Protein AF-A0AAV6UNT2-F1 (afdb_monomer)

Mean predicted aligned error: 16.73 Å

Solvent-accessible surface area (backbone atoms only — not comparable to full-atom values): 6124 Å² total; per-residue (Å²): 135,87,83,89,74,76,89,73,76,80,61,87,79,70,54,92,66,65,55,53,57,52,49,51,48,52,52,47,54,49,52,62,67,69,53,67,82,78,69,78,84,81,84,88,85,85,90,84,76,69,89,88,76,43,69,68,54,51,52,44,26,69,68,69,74,47,77,70,81,92,70,84,72,85,78,74,92,74,86,86,85,87,74,89,125

Structure (mmCIF, N/CA/C/O backbone):
data_AF-A0AAV6UNT2-F1
#
_entry.id   AF-A0AAV6UNT2-F1
#
loop_
_atom_site.group_PDB
_atom_site.id
_atom_site.type_symbol
_atom_site.label_atom_id
_atom_site.label_alt_id
_atom_site.label_comp_id
_atom_site.label_asym_id
_atom_site.label_entity_id
_atom_site.label_seq_id
_atom_site.pdbx_PDB_ins_code
_atom_site.Cartn_x
_atom_site.Cartn_y
_atom_site.Cartn_z
_atom_site.occupancy
_atom_site.B_iso_or_equiv
_atom_site.auth_seq_id
_atom_site.auth_comp_id
_atom_site.auth_asym_id
_atom_site.auth_atom_id
_atom_site.pdbx_PDB_model_num
ATOM 1 N N . MET A 1 1 ? -52.262 -5.917 77.364 1.00 44.66 1 MET A N 1
ATOM 2 C CA . MET A 1 1 ? -52.924 -6.334 76.108 1.00 44.66 1 MET A CA 1
ATOM 3 C C . MET A 1 1 ? -52.366 -5.452 75.000 1.00 44.66 1 MET A C 1
ATOM 5 O O . MET A 1 1 ? -52.437 -4.240 75.144 1.00 44.66 1 MET A O 1
ATOM 9 N N . ALA A 1 2 ? -51.663 -6.029 74.020 1.00 41.56 2 ALA A N 1
ATOM 10 C CA . ALA A 1 2 ? -50.849 -5.285 73.054 1.00 41.56 2 ALA A CA 1
ATOM 11 C C . ALA A 1 2 ? -51.704 -4.647 71.946 1.00 41.56 2 ALA A C 1
ATOM 13 O O . ALA A 1 2 ? -52.602 -5.282 71.398 1.00 41.56 2 ALA A O 1
ATOM 14 N N . ASN A 1 3 ? -51.404 -3.382 71.658 1.00 45.50 3 ASN A N 1
ATOM 15 C CA . ASN A 1 3 ? -52.027 -2.541 70.646 1.00 45.50 3 ASN A CA 1
ATOM 16 C C . ASN A 1 3 ? -51.463 -2.912 69.261 1.00 45.50 3 ASN A C 1
ATOM 18 O O . ASN A 1 3 ? -50.285 -2.672 69.001 1.00 45.50 3 ASN A O 1
ATOM 22 N N . TYR A 1 4 ? -52.273 -3.529 68.396 1.00 50.31 4 TYR A N 1
ATOM 23 C CA . TYR A 1 4 ? -51.885 -3.848 67.019 1.00 50.31 4 TYR A CA 1
ATOM 24 C C . TYR A 1 4 ? -51.997 -2.588 66.157 1.00 50.31 4 TYR A C 1
ATOM 26 O O . TYR A 1 4 ? -53.076 -2.207 65.707 1.00 50.31 4 TYR A O 1
ATOM 34 N N . GLY A 1 5 ? -50.860 -1.913 65.997 1.00 44.72 5 GLY A N 1
ATOM 35 C CA . GLY A 1 5 ? -50.713 -0.726 65.169 1.00 44.72 5 GLY A CA 1
ATOM 36 C C . GLY A 1 5 ? -50.626 -1.021 63.671 1.00 44.72 5 GLY A C 1
ATOM 37 O O . GLY A 1 5 ? -50.223 -2.100 63.250 1.00 44.72 5 GLY A O 1
ATOM 38 N N . GLY A 1 6 ? -50.944 0.021 62.900 1.00 49.09 6 GLY A N 1
ATOM 39 C CA . GLY A 1 6 ? -50.315 0.320 61.617 1.00 49.09 6 GLY A CA 1
ATOM 40 C C . GLY A 1 6 ? -50.716 -0.574 60.455 1.00 49.09 6 GLY A C 1
ATOM 41 O O . GLY A 1 6 ? -49.985 -1.492 60.097 1.00 49.09 6 GLY A O 1
ATOM 42 N N . MET A 1 7 ? -51.809 -0.214 59.775 1.00 53.41 7 MET A N 1
ATOM 43 C CA . MET A 1 7 ? -51.943 -0.510 58.348 1.00 53.41 7 MET A CA 1
ATOM 44 C C . MET A 1 7 ? -50.745 0.118 57.626 1.00 53.41 7 MET A C 1
ATOM 46 O O . MET A 1 7 ? -50.729 1.316 57.346 1.00 53.41 7 MET A O 1
ATOM 50 N N . HIS A 1 8 ? -49.713 -0.689 57.380 1.00 53.09 8 HIS A N 1
ATOM 51 C CA . HIS A 1 8 ? -48.652 -0.361 56.447 1.00 53.09 8 HIS A CA 1
ATOM 52 C C . HIS A 1 8 ? -49.306 -0.195 55.077 1.00 53.09 8 HIS A C 1
ATOM 54 O O . HIS A 1 8 ? -49.711 -1.167 54.442 1.00 53.09 8 HIS A O 1
ATOM 60 N N . HIS A 1 9 ? -49.435 1.054 54.640 1.00 50.12 9 HIS A N 1
ATOM 61 C CA . HIS A 1 9 ? -49.601 1.357 53.232 1.00 50.12 9 HIS A CA 1
ATOM 62 C C . HIS A 1 9 ? -48.355 0.822 52.534 1.00 50.12 9 HIS A C 1
ATOM 64 O O . HIS A 1 9 ? -47.285 1.431 52.606 1.00 50.12 9 HIS A O 1
ATOM 70 N N . ASP A 1 10 ? -48.476 -0.356 51.927 1.00 47.94 10 ASP A N 1
ATOM 71 C CA . ASP A 1 10 ? -47.443 -0.884 51.056 1.00 47.94 10 ASP A CA 1
ATOM 72 C C . ASP A 1 10 ? -47.359 0.033 49.836 1.00 47.94 10 ASP A C 1
ATOM 74 O O . ASP A 1 10 ? -48.147 -0.008 48.893 1.00 47.94 10 ASP A O 1
ATOM 78 N N . THR A 1 11 ? -46.437 0.975 49.960 1.00 52.38 11 THR A N 1
ATOM 79 C CA . THR A 1 11 ? -46.205 2.079 49.038 1.00 52.38 11 THR A CA 1
ATOM 80 C C . THR A 1 11 ? -45.152 1.675 47.998 1.00 52.38 11 THR A C 1
ATOM 82 O O . THR A 1 11 ? -44.716 2.490 47.191 1.00 52.38 11 THR A O 1
ATOM 85 N N . THR A 1 12 ? -44.734 0.403 47.977 1.00 47.66 12 THR A N 1
ATOM 86 C CA . THR A 1 12 ? -43.690 -0.085 47.063 1.00 47.66 12 THR A CA 1
ATOM 87 C C . THR A 1 12 ? -44.167 -0.263 45.619 1.00 47.66 12 THR A C 1
ATOM 89 O O . THR A 1 12 ? -43.343 -0.423 44.723 1.00 47.66 12 THR A O 1
ATOM 92 N N . LEU A 1 13 ? -45.470 -0.106 45.356 1.00 52.72 13 LEU A N 1
ATOM 93 C CA . LEU A 1 13 ? -46.023 0.088 44.010 1.00 52.72 13 LEU A CA 1
ATOM 94 C C . LEU A 1 13 ? -46.388 1.556 43.736 1.00 52.72 13 LEU A C 1
ATOM 96 O O . LEU A 1 13 ? -47.361 1.845 43.038 1.00 52.72 13 LEU A O 1
ATOM 100 N N . GLN A 1 14 ? -45.623 2.512 44.270 1.00 49.53 14 GLN A N 1
ATOM 101 C CA . GLN A 1 14 ? -45.716 3.888 43.799 1.00 49.53 14 GLN A CA 1
ATOM 102 C C . GLN A 1 14 ? -44.989 4.072 42.462 1.00 49.53 14 GLN A C 1
ATOM 104 O O . GLN A 1 14 ? -43.774 4.218 42.374 1.00 49.53 14 GLN A O 1
ATOM 109 N N . THR A 1 15 ? -45.834 4.173 41.435 1.00 46.34 15 THR A N 1
ATOM 110 C CA . THR A 1 15 ? -45.675 5.062 40.279 1.00 46.34 15 THR A CA 1
ATOM 111 C C . THR A 1 15 ? -44.793 4.536 39.141 1.00 46.34 15 THR A C 1
ATOM 113 O O . THR A 1 15 ? -43.662 4.970 38.935 1.00 46.34 15 THR A O 1
ATOM 116 N N . LEU A 1 16 ? -45.409 3.703 38.290 1.00 51.44 16 LEU A N 1
ATOM 117 C CA . LEU A 1 16 ? -44.941 3.183 36.985 1.00 51.44 16 LEU A CA 1
ATOM 118 C C . LEU A 1 16 ? -44.489 4.245 35.947 1.00 51.44 16 LEU A C 1
ATOM 120 O O . LEU A 1 16 ? -44.146 3.900 34.815 1.00 51.44 16 LEU A O 1
ATOM 124 N N . THR A 1 17 ? -44.457 5.524 36.319 1.00 51.25 17 THR A N 1
ATOM 125 C CA . THR A 1 17 ? -44.045 6.646 35.465 1.00 51.25 17 THR A CA 1
ATOM 126 C C . THR A 1 17 ? -42.643 7.155 35.818 1.00 51.25 17 THR A C 1
ATOM 128 O O . THR A 1 17 ? -41.867 7.428 34.911 1.00 51.25 17 THR A O 1
ATOM 131 N N . GLY A 1 18 ? -42.261 7.201 37.103 1.00 57.12 18 GLY A N 1
ATOM 132 C CA . GLY A 1 18 ? -40.953 7.731 37.533 1.00 57.12 18 GLY A CA 1
ATOM 133 C C . GLY A 1 18 ? -39.779 6.773 37.296 1.00 57.12 18 GLY A C 1
ATOM 134 O O . GLY A 1 18 ? -38.653 7.199 37.054 1.00 57.12 18 GLY A O 1
ATOM 135 N N . THR A 1 19 ? -40.038 5.462 37.296 1.00 57.91 19 THR A N 1
ATOM 136 C CA . THR A 1 19 ? -39.007 4.441 37.054 1.00 57.91 19 THR A CA 1
ATOM 137 C C . THR A 1 19 ? -38.587 4.372 35.586 1.00 57.91 19 THR A C 1
ATOM 139 O O . THR A 1 19 ? -37.462 3.980 35.310 1.00 57.91 19 THR A O 1
ATOM 142 N N . ARG A 1 20 ? -39.453 4.748 34.630 1.00 64.94 20 ARG A N 1
ATOM 143 C CA . ARG A 1 20 ? -39.132 4.683 33.189 1.00 64.94 20 ARG A CA 1
ATOM 144 C C . ARG A 1 20 ? -38.050 5.678 32.797 1.00 64.94 20 ARG A C 1
ATOM 146 O O . ARG A 1 20 ? -37.166 5.307 32.034 1.00 64.94 20 ARG A O 1
ATOM 153 N N . ASP A 1 21 ? -38.106 6.895 33.328 1.00 72.38 21 ASP A N 1
ATOM 154 C CA . ASP A 1 21 ? -37.103 7.925 33.045 1.00 72.38 21 ASP A CA 1
ATOM 155 C C . ASP A 1 21 ? -35.774 7.600 33.727 1.00 72.38 21 ASP A C 1
ATOM 157 O O . ASP A 1 21 ? -34.726 7.714 33.099 1.00 72.38 21 ASP A O 1
ATOM 161 N N . ALA A 1 22 ? -35.822 7.089 34.963 1.00 73.19 22 ALA A N 1
ATOM 162 C CA . ALA A 1 22 ? -34.640 6.597 35.666 1.00 73.19 22 ALA A CA 1
ATOM 163 C C . ALA A 1 22 ? -34.006 5.392 34.950 1.00 73.19 22 ALA A C 1
ATOM 165 O O . ALA A 1 22 ? -32.805 5.394 34.706 1.00 73.19 22 ALA A O 1
ATOM 166 N N . LEU A 1 23 ? -34.807 4.404 34.530 1.0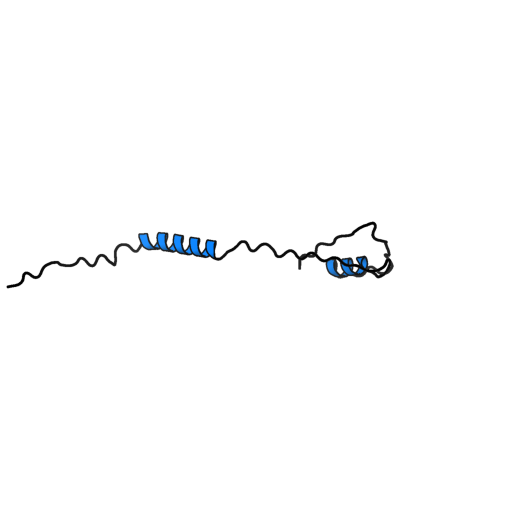0 76.31 23 LEU A N 1
ATOM 167 C CA . LEU A 1 23 ? -34.336 3.279 33.717 1.00 76.31 23 LEU A CA 1
ATOM 168 C C . LEU A 1 23 ? -33.745 3.777 32.401 1.00 76.31 23 LEU A C 1
ATOM 170 O O . LEU A 1 23 ? -32.656 3.358 32.038 1.00 76.31 23 LEU A O 1
ATOM 174 N N . ARG A 1 24 ? -34.420 4.688 31.693 1.00 77.06 24 ARG A N 1
ATOM 175 C CA . ARG A 1 24 ? -33.936 5.245 30.424 1.00 77.06 24 ARG A CA 1
ATOM 176 C C . ARG A 1 24 ? -32.611 5.988 30.594 1.00 77.06 24 ARG A C 1
ATOM 178 O O . ARG A 1 24 ? -31.745 5.827 29.741 1.00 77.06 24 ARG A O 1
ATOM 185 N N . ALA A 1 25 ? -32.460 6.774 31.658 1.00 77.38 25 ALA A N 1
ATOM 186 C CA . ALA A 1 25 ? -31.212 7.458 31.982 1.00 77.38 25 ALA A CA 1
ATOM 187 C C . ALA A 1 25 ? -30.104 6.443 32.289 1.00 77.38 25 ALA A C 1
ATOM 189 O O . ALA A 1 25 ? -29.079 6.464 31.624 1.00 77.38 25 ALA A O 1
ATOM 190 N N . SER A 1 26 ? -30.358 5.466 33.166 1.00 80.06 26 SER A N 1
ATOM 191 C CA . SER A 1 26 ? -29.374 4.429 33.497 1.00 80.06 26 SER A CA 1
ATOM 192 C C . SER A 1 26 ? -28.997 3.545 32.303 1.00 80.06 26 SER A C 1
ATOM 194 O O . SER A 1 26 ? -27.831 3.210 32.144 1.00 80.06 26 SER A O 1
ATOM 196 N N . PHE A 1 27 ? -29.941 3.181 31.427 1.00 74.50 27 PHE A N 1
ATOM 197 C CA . PHE A 1 27 ? -29.634 2.454 30.189 1.00 74.50 27 PHE A CA 1
ATOM 198 C C . PHE A 1 27 ? -28.815 3.303 29.214 1.00 74.50 27 PHE A C 1
ATOM 200 O O . PHE A 1 27 ? -27.958 2.761 28.522 1.00 74.50 27 PHE A O 1
ATOM 207 N N . LYS A 1 28 ? -29.061 4.617 29.156 1.00 74.62 28 LYS A N 1
ATOM 208 C CA . LYS A 1 28 ? -28.277 5.540 28.332 1.00 74.62 28 LYS A CA 1
ATOM 209 C C . LYS A 1 28 ? -26.854 5.688 28.875 1.00 74.62 28 LYS A C 1
ATOM 211 O O . LYS A 1 28 ? -25.922 5.533 28.099 1.00 74.62 28 LYS A O 1
ATOM 216 N N . ASP A 1 29 ? -26.703 5.888 30.182 1.00 77.62 29 ASP A N 1
ATOM 217 C CA . ASP A 1 29 ? -25.404 6.001 30.854 1.00 77.62 29 ASP A CA 1
ATOM 218 C C . ASP A 1 29 ? -24.577 4.717 30.685 1.00 77.62 29 ASP A C 1
ATOM 220 O O . ASP A 1 29 ? -23.373 4.773 30.461 1.00 77.62 29 ASP A O 1
ATOM 224 N N . LEU A 1 30 ? -25.222 3.544 30.727 1.00 72.94 30 LEU A N 1
ATOM 225 C CA . LEU A 1 30 ? -24.561 2.268 30.453 1.00 72.94 30 LEU A CA 1
ATOM 226 C C . LEU A 1 30 ? -24.167 2.119 28.980 1.00 72.94 30 LEU A C 1
ATOM 228 O O . LEU A 1 30 ? -23.075 1.637 28.709 1.00 72.94 30 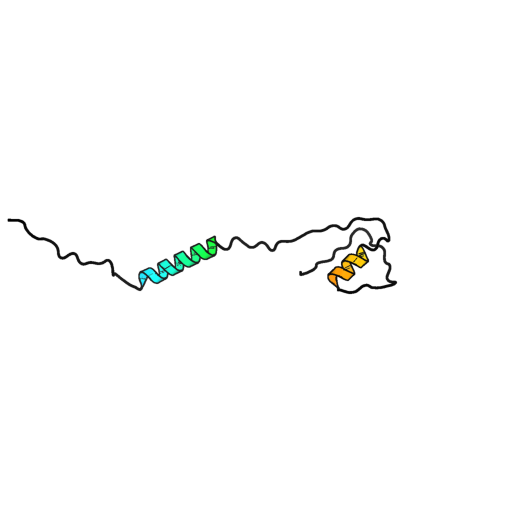LEU A O 1
ATOM 232 N N . ASN A 1 31 ? -25.013 2.528 28.031 1.00 68.81 31 ASN A N 1
ATOM 233 C CA . ASN A 1 31 ? -24.669 2.458 26.608 1.00 68.81 31 ASN A CA 1
ATOM 234 C C . ASN A 1 31 ? -23.552 3.450 26.239 1.00 68.81 31 ASN A C 1
ATOM 236 O O . ASN A 1 31 ? -22.730 3.146 25.390 1.00 68.81 31 ASN A O 1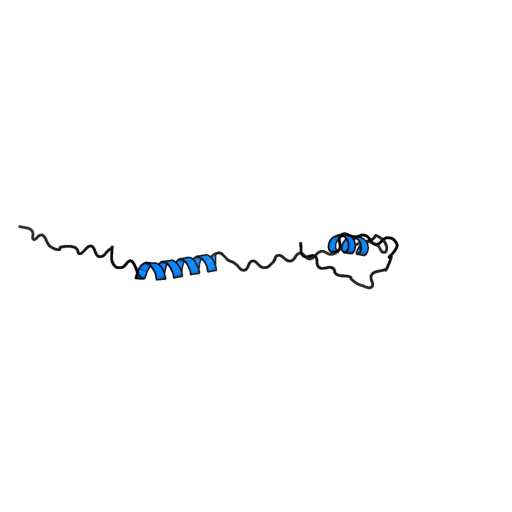
ATOM 240 N N . GLU A 1 32 ? -23.499 4.609 26.897 1.00 66.50 32 GLU A N 1
ATOM 241 C CA . GLU A 1 32 ? -22.422 5.600 26.763 1.00 66.50 32 GLU A CA 1
ATOM 242 C C . GLU A 1 32 ? -21.122 5.131 27.449 1.00 66.50 32 GLU A C 1
ATOM 244 O O . GLU A 1 32 ? -20.034 5.417 26.968 1.00 66.50 32 GLU A O 1
ATOM 249 N N . TYR A 1 33 ? -21.217 4.331 28.520 1.00 64.56 33 TYR A N 1
ATOM 250 C CA . TYR A 1 33 ? -20.070 3.676 29.166 1.00 64.56 33 TYR A CA 1
ATOM 251 C C . TYR A 1 33 ? -19.518 2.476 28.369 1.00 64.56 33 TYR A C 1
ATOM 253 O O . TYR A 1 33 ? -18.330 2.168 28.465 1.00 64.56 33 TYR A O 1
ATOM 261 N N . TYR A 1 34 ? -20.370 1.785 27.601 1.00 62.53 34 TYR A N 1
ATOM 262 C CA . TYR A 1 34 ? -20.012 0.595 26.814 1.00 62.53 34 TYR A CA 1
ATOM 263 C C . TYR A 1 34 ? -19.642 0.869 25.354 1.00 62.53 34 TYR A C 1
ATOM 265 O O . TYR A 1 34 ? -19.203 -0.061 24.680 1.00 62.53 34 TYR A O 1
ATOM 273 N N . GLU A 1 35 ? -19.766 2.106 24.884 1.00 63.16 35 GLU A N 1
ATOM 274 C CA . GLU A 1 35 ? -19.237 2.552 23.593 1.00 63.16 35 GLU A CA 1
ATOM 275 C C . GLU A 1 35 ? -17.972 3.390 23.850 1.00 63.16 35 GLU A C 1
ATOM 277 O O . GLU A 1 35 ? -18.008 4.612 23.701 1.00 63.16 35 GLU A O 1
ATOM 282 N N . PRO A 1 36 ? -16.847 2.790 24.300 1.00 59.72 36 PRO A N 1
ATOM 283 C CA . PRO A 1 36 ? -15.576 3.486 24.193 1.00 59.72 36 PRO A CA 1
ATOM 284 C C . PRO A 1 36 ? -15.392 3.784 22.711 1.00 59.72 36 PRO A C 1
ATOM 286 O O . PRO A 1 36 ? -15.556 2.866 21.906 1.00 59.72 36 PRO A O 1
ATOM 289 N N . ASP A 1 37 ? -15.112 5.046 22.376 1.00 65.44 37 ASP A N 1
ATOM 290 C CA . ASP A 1 37 ? -14.843 5.508 21.018 1.00 65.44 37 ASP A CA 1
ATOM 291 C C . ASP A 1 37 ? -14.108 4.406 20.252 1.00 65.44 37 ASP A C 1
ATOM 293 O O . ASP A 1 37 ? -12.945 4.101 20.538 1.00 65.44 37 ASP A O 1
ATOM 297 N N . LEU A 1 38 ? -14.821 3.727 19.348 1.00 64.69 38 LEU A N 1
ATOM 298 C CA . LEU A 1 38 ? -14.224 2.773 18.430 1.00 64.69 38 LEU A CA 1
ATOM 299 C C . LEU A 1 38 ? -13.382 3.623 17.487 1.00 64.69 38 LEU A C 1
ATOM 301 O O . LEU A 1 38 ? -13.828 3.978 16.398 1.00 64.69 38 LEU A O 1
ATOM 305 N N . GLU A 1 39 ? -12.198 4.034 17.942 1.00 68.25 39 GLU A N 1
ATOM 306 C CA . GLU A 1 39 ? -11.198 4.635 17.083 1.00 68.25 39 GLU A CA 1
ATOM 307 C C . GLU A 1 39 ? -11.034 3.666 15.917 1.00 68.25 39 GLU A C 1
ATOM 309 O O . GLU A 1 39 ? -10.650 2.507 16.108 1.00 68.25 39 GLU A O 1
ATOM 314 N N . GLU A 1 40 ? -11.419 4.110 14.717 1.00 78.06 40 GLU A N 1
ATOM 315 C CA . GLU A 1 40 ? -11.223 3.327 13.507 1.00 78.06 40 GLU A CA 1
ATOM 316 C C . GLU A 1 40 ? -9.759 2.888 13.488 1.00 78.06 40 GLU A C 1
ATOM 318 O O . GLU A 1 40 ? -8.839 3.709 13.517 1.00 78.06 40 GLU A O 1
ATOM 323 N N . LEU A 1 41 ? -9.532 1.576 13.532 1.00 81.81 41 LEU A N 1
ATOM 324 C CA . LEU A 1 41 ? -8.193 1.026 13.640 1.00 81.81 41 LEU A CA 1
ATOM 325 C C . LEU A 1 41 ? -7.433 1.307 12.337 1.00 81.81 41 LEU A C 1
ATOM 327 O O . LEU A 1 41 ? -7.614 0.618 11.335 1.00 81.81 41 LEU A O 1
ATOM 331 N N . ILE A 1 42 ? -6.564 2.319 12.346 1.00 87.88 42 ILE A N 1
ATOM 332 C CA . ILE A 1 42 ? -5.756 2.688 11.179 1.00 87.88 42 ILE A CA 1
ATOM 333 C C . ILE A 1 42 ? -4.459 1.871 11.164 1.00 87.88 42 ILE A C 1
ATOM 335 O O . ILE A 1 42 ? -3.584 2.028 12.020 1.00 87.88 42 ILE A O 1
ATOM 339 N N . HIS A 1 43 ? -4.278 1.047 10.132 1.00 89.94 43 HIS A N 1
ATOM 340 C CA . HIS A 1 43 ? -3.029 0.326 9.889 1.00 89.94 43 HIS A CA 1
ATOM 341 C C . HIS A 1 43 ? -2.107 1.094 8.934 1.00 89.94 43 HIS A C 1
ATOM 343 O O . HIS A 1 43 ? -2.478 1.413 7.806 1.00 89.94 43 HIS A O 1
ATOM 349 N N . LYS A 1 44 ? -0.863 1.351 9.363 1.00 93.25 44 LYS A N 1
ATOM 350 C CA . LYS A 1 44 ? 0.176 1.974 8.530 1.00 93.25 44 LYS A CA 1
ATOM 351 C C . LYS A 1 44 ? 1.249 0.957 8.156 1.00 93.25 44 LYS A C 1
ATOM 353 O O . LYS A 1 44 ? 1.994 0.489 9.013 1.00 93.25 44 LYS A O 1
ATOM 358 N N . THR A 1 45 ? 1.375 0.670 6.865 1.00 93.62 45 THR A N 1
ATOM 359 C CA . THR A 1 45 ? 2.360 -0.277 6.324 1.00 93.62 45 THR A CA 1
ATOM 360 C C . THR A 1 45 ? 3.371 0.445 5.436 1.00 93.62 45 THR A C 1
ATOM 362 O O . THR A 1 45 ? 3.013 1.340 4.674 1.00 93.62 45 THR A O 1
ATOM 365 N N . ILE A 1 46 ? 4.645 0.052 5.522 1.00 95.69 46 ILE A N 1
ATOM 366 C CA . ILE A 1 46 ? 5.713 0.523 4.631 1.00 95.69 46 ILE A CA 1
ATOM 367 C C . ILE A 1 46 ? 6.246 -0.677 3.854 1.00 95.69 46 ILE A C 1
ATOM 369 O O . ILE A 1 46 ? 6.598 -1.696 4.445 1.00 95.69 46 ILE A O 1
ATOM 373 N N . LEU A 1 47 ? 6.333 -0.539 2.531 1.00 95.25 47 LEU A N 1
ATOM 374 C CA . LEU A 1 47 ? 6.892 -1.558 1.650 1.00 95.25 47 LEU A CA 1
ATOM 375 C C . LEU A 1 47 ? 8.315 -1.161 1.234 1.00 95.25 47 LEU A C 1
ATOM 377 O O . LEU A 1 47 ? 8.515 -0.133 0.587 1.00 95.25 47 LEU A O 1
ATOM 381 N N . VAL A 1 48 ? 9.305 -1.978 1.600 1.00 95.88 48 VAL A N 1
ATOM 382 C CA . VAL A 1 48 ? 10.736 -1.715 1.365 1.00 95.88 48 VAL A CA 1
ATOM 383 C C . VAL A 1 48 ? 11.323 -2.784 0.445 1.00 95.88 48 VAL A C 1
ATOM 385 O O . VAL A 1 48 ? 10.952 -3.950 0.519 1.00 95.88 48 VAL A O 1
ATOM 388 N N . GLY A 1 49 ? 12.229 -2.380 -0.443 1.00 95.00 49 GLY A N 1
ATOM 389 C CA . GLY A 1 49 ? 12.926 -3.263 -1.380 1.00 95.00 49 GLY A CA 1
ATOM 390 C C . GLY A 1 49 ? 13.661 -2.466 -2.456 1.00 95.00 49 GLY A C 1
ATOM 391 O O . GLY A 1 49 ? 13.423 -1.259 -2.590 1.00 95.00 49 GLY A O 1
ATOM 392 N N . ASP A 1 50 ? 14.504 -3.134 -3.242 1.00 95.31 50 ASP A N 1
ATOM 393 C CA . ASP A 1 50 ? 15.331 -2.506 -4.280 1.00 95.31 50 ASP A CA 1
ATOM 394 C C . ASP A 1 50 ? 14.516 -1.759 -5.347 1.00 95.31 50 ASP A C 1
ATOM 396 O O . ASP A 1 50 ? 13.289 -1.885 -5.474 1.00 95.31 50 ASP A O 1
ATOM 400 N N . SER A 1 51 ? 15.200 -0.932 -6.133 1.00 92.69 51 SER A N 1
ATOM 401 C CA . SER A 1 51 ? 14.585 -0.295 -7.297 1.00 92.69 51 SER A CA 1
ATOM 402 C C . SER A 1 51 ? 14.141 -1.350 -8.317 1.00 92.69 51 SER A C 1
ATOM 404 O O . SER A 1 51 ? 14.816 -2.353 -8.519 1.00 92.69 51 SER A O 1
ATOM 406 N N . GLY A 1 52 ? 12.990 -1.141 -8.959 1.00 91.12 52 GLY A N 1
ATOM 407 C CA . GLY A 1 52 ? 12.499 -2.034 -10.017 1.00 91.12 52 GLY A CA 1
ATOM 408 C C . GLY A 1 52 ? 11.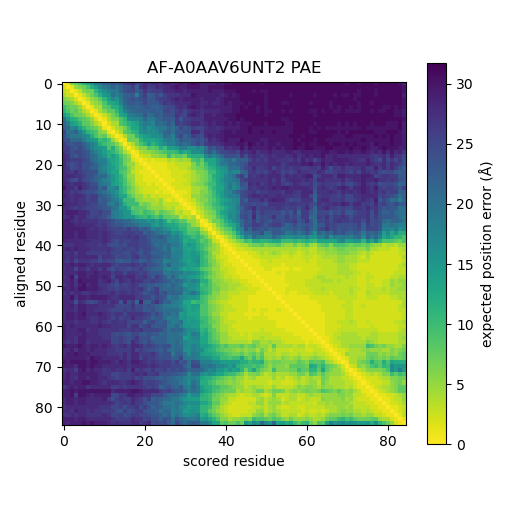761 -3.300 -9.562 1.00 91.12 52 GLY A C 1
ATOM 409 O O . GLY A 1 52 ? 11.095 -3.914 -10.385 1.00 91.12 52 GLY A O 1
ATOM 410 N N . VAL A 1 53 ? 11.770 -3.661 -8.272 1.00 93.44 53 VAL A N 1
ATOM 411 C CA . VAL A 1 53 ? 11.174 -4.931 -7.779 1.00 93.44 53 VAL A CA 1
ATOM 412 C C . VAL A 1 53 ? 9.636 -4.985 -7.768 1.00 93.44 53 VAL A C 1
ATOM 414 O O . VAL A 1 53 ? 9.059 -5.973 -7.332 1.00 93.44 53 VAL A O 1
ATOM 417 N N . GLY A 1 54 ? 8.948 -3.927 -8.212 1.00 93.56 54 GLY A N 1
ATOM 418 C CA . GLY A 1 54 ? 7.486 -3.935 -8.359 1.00 93.56 54 GLY A CA 1
ATOM 419 C C . GLY A 1 54 ? 6.670 -3.465 -7.147 1.00 93.56 54 GLY A C 1
ATOM 420 O O . GLY A 1 54 ? 5.470 -3.703 -7.110 1.00 93.56 54 GLY A O 1
ATOM 421 N N . LYS A 1 55 ? 7.265 -2.751 -6.179 1.00 94.94 55 LYS A N 1
ATOM 422 C CA . LYS A 1 55 ? 6.549 -2.196 -5.004 1.00 94.94 55 LYS A CA 1
ATOM 423 C C . LYS A 1 55 ? 5.298 -1.393 -5.384 1.00 94.94 55 LYS A C 1
ATOM 425 O O . LYS A 1 55 ? 4.215 -1.645 -4.873 1.00 94.94 55 LYS A O 1
ATOM 430 N N . THR A 1 56 ? 5.445 -0.454 -6.317 1.00 93.19 56 THR A N 1
ATOM 431 C CA . THR A 1 56 ? 4.337 0.372 -6.817 1.00 93.19 56 THR A CA 1
ATOM 432 C C . THR A 1 56 ? 3.289 -0.479 -7.518 1.00 93.19 56 THR A C 1
ATOM 434 O O . THR A 1 56 ? 2.100 -0.287 -7.305 1.00 93.19 56 THR A O 1
ATOM 437 N N . SER A 1 57 ? 3.720 -1.460 -8.311 1.00 92.75 57 SER A N 1
ATOM 438 C CA . SER A 1 57 ? 2.806 -2.366 -8.997 1.00 92.75 57 SER A CA 1
ATOM 439 C C . SER A 1 57 ? 1.998 -3.224 -8.021 1.00 92.75 57 SER A C 1
ATOM 441 O O . SER A 1 57 ? 0.819 -3.451 -8.269 1.00 92.75 57 SER A O 1
ATOM 443 N N . LEU A 1 58 ? 2.599 -3.657 -6.905 1.00 93.19 58 LEU A N 1
ATOM 444 C CA . LEU A 1 58 ? 1.897 -4.380 -5.845 1.00 93.19 58 LEU A CA 1
ATOM 445 C C . LEU A 1 58 ? 0.855 -3.494 -5.154 1.00 93.19 58 LEU A C 1
ATOM 447 O O . LEU A 1 58 ? -0.282 -3.924 -4.999 1.00 93.19 58 LEU A O 1
ATOM 451 N N . LEU A 1 59 ? 1.214 -2.258 -4.788 1.00 92.75 59 LEU A N 1
ATOM 452 C CA . LEU A 1 59 ? 0.271 -1.313 -4.176 1.00 92.75 59 LEU A CA 1
ATOM 453 C C . LEU A 1 59 ? -0.899 -0.987 -5.115 1.00 92.75 59 LEU A C 1
ATOM 455 O O . LEU A 1 59 ? -2.046 -1.009 -4.685 1.00 92.75 59 LEU A O 1
ATOM 459 N N . VAL A 1 60 ? -0.629 -0.760 -6.405 1.00 90.88 60 VAL A N 1
ATOM 460 C CA . VAL A 1 60 ? -1.666 -0.511 -7.423 1.00 90.88 60 VAL A CA 1
ATOM 461 C C . VAL A 1 60 ? -2.570 -1.729 -7.615 1.00 90.88 60 VAL A C 1
ATOM 463 O O . VAL A 1 60 ? -3.785 -1.580 -7.677 1.00 90.88 60 VAL A O 1
ATOM 466 N N . GLN A 1 61 ? -2.008 -2.938 -7.676 1.00 92.00 61 GLN A N 1
ATOM 467 C CA . GLN A 1 61 ? -2.797 -4.169 -7.775 1.00 92.00 61 GLN A CA 1
ATOM 468 C C . GLN A 1 61 ? -3.658 -4.392 -6.528 1.00 92.00 61 GLN A C 1
ATOM 470 O O . GLN A 1 61 ? -4.777 -4.882 -6.653 1.00 92.00 61 GLN A O 1
ATOM 475 N N . PHE A 1 62 ? -3.142 -4.063 -5.345 1.00 91.44 62 PHE A N 1
ATOM 476 C CA . PHE A 1 62 ? -3.872 -4.191 -4.089 1.00 91.44 62 PHE A CA 1
ATOM 477 C C . PHE A 1 62 ? -5.038 -3.196 -4.002 1.00 91.44 62 PHE A C 1
ATOM 479 O O . PHE A 1 62 ? -6.153 -3.600 -3.697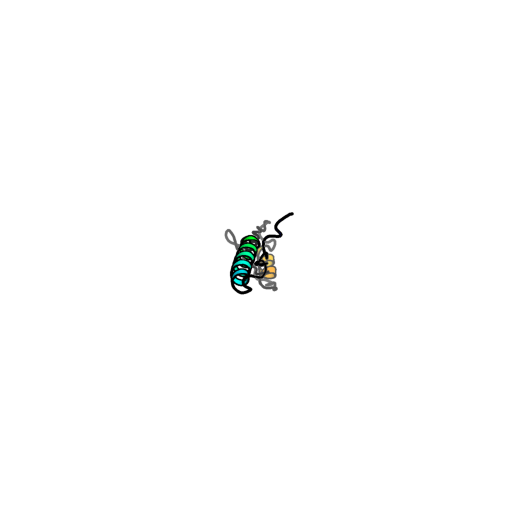 1.00 91.44 62 PHE A O 1
ATOM 486 N N . ASP A 1 63 ? -4.793 -1.927 -4.329 1.00 90.62 63 ASP A N 1
ATOM 487 C CA . ASP A 1 63 ? -5.788 -0.848 -4.276 1.00 90.62 63 ASP A CA 1
ATOM 488 C C . ASP A 1 63 ? -6.840 -0.952 -5.398 1.00 90.62 63 ASP A C 1
ATOM 490 O O . ASP A 1 63 ? -8.037 -0.811 -5.168 1.00 90.62 63 ASP A O 1
ATOM 494 N N . GLN A 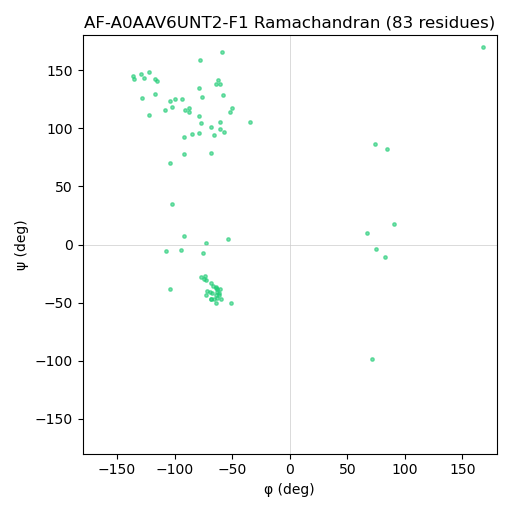1 64 ? -6.408 -1.247 -6.629 1.00 90.31 64 GLN A N 1
ATOM 495 C CA . GLN A 1 64 ? -7.254 -1.160 -7.831 1.00 90.31 64 GLN A CA 1
ATOM 496 C C . GLN A 1 64 ? -7.660 -2.526 -8.399 1.00 90.31 64 GLN A C 1
ATOM 498 O O . GLN A 1 64 ? -8.391 -2.597 -9.392 1.00 90.31 64 GLN A O 1
ATOM 503 N N . GLY A 1 65 ? -7.141 -3.622 -7.841 1.00 90.94 65 GLY A N 1
ATOM 504 C CA . GLY A 1 65 ? -7.401 -4.980 -8.323 1.00 90.94 65 GLY A CA 1
ATOM 505 C C . GLY A 1 65 ? -6.813 -5.291 -9.705 1.00 90.94 65 GLY A C 1
ATOM 506 O O . GLY A 1 65 ? -7.135 -6.336 -10.277 1.00 90.94 65 GLY A O 1
ATOM 507 N N . LYS A 1 66 ? -5.965 -4.421 -10.272 1.00 89.44 66 LYS A N 1
ATOM 508 C CA . LYS A 1 66 ? -5.441 -4.558 -11.641 1.00 89.44 66 LYS A CA 1
ATOM 509 C C . LYS A 1 66 ? -3.945 -4.293 -11.742 1.00 89.44 66 LYS A C 1
ATOM 511 O O . LYS A 1 66 ? -3.415 -3.355 -11.150 1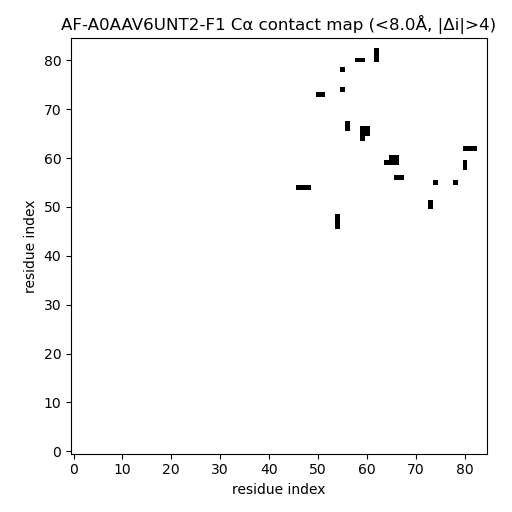.00 89.44 66 LYS A O 1
ATOM 516 N N . PHE A 1 67 ? -3.294 -5.083 -12.593 1.00 87.56 67 PHE A N 1
ATOM 517 C CA . PHE A 1 67 ? -1.874 -4.973 -12.881 1.00 87.56 67 PHE A CA 1
ATOM 518 C C . PHE A 1 67 ? -1.680 -4.306 -14.239 1.00 87.56 67 PHE A C 1
ATOM 520 O O . PHE A 1 67 ? -2.162 -4.790 -15.264 1.00 87.56 67 PHE A O 1
ATOM 527 N N . HIS A 1 68 ? -0.937 -3.202 -14.252 1.00 85.50 68 HIS A N 1
ATOM 528 C CA . HIS A 1 68 ? -0.606 -2.473 -15.471 1.00 85.50 68 HIS A CA 1
ATOM 529 C C . HIS A 1 68 ? 0.721 -2.986 -16.043 1.00 85.50 68 HIS A C 1
ATOM 531 O O . HIS A 1 68 ? 1.799 -2.514 -15.676 1.00 85.50 68 HIS A O 1
ATOM 537 N N . MET A 1 69 ? 0.651 -3.967 -16.948 1.00 84.69 69 MET A N 1
ATOM 538 C CA . MET A 1 69 ? 1.833 -4.455 -17.666 1.00 84.69 69 MET A CA 1
ATOM 539 C C . MET A 1 69 ? 2.485 -3.342 -18.493 1.00 84.69 69 MET A C 1
ATOM 541 O O . MET A 1 69 ? 1.806 -2.565 -19.157 1.00 84.69 69 MET A O 1
ATOM 545 N N . GLY A 1 70 ? 3.818 -3.278 -18.468 1.00 81.81 70 GLY A N 1
ATOM 546 C CA . GLY A 1 70 ? 4.598 -2.350 -19.294 1.00 81.81 70 GLY A CA 1
ATOM 547 C C . GLY A 1 70 ? 4.591 -0.885 -18.838 1.00 81.81 70 GLY A C 1
ATOM 548 O O . GLY A 1 70 ? 5.321 -0.082 -19.409 1.00 81.81 70 GLY A O 1
ATOM 549 N N . SER A 1 71 ? 3.836 -0.527 -17.795 1.00 78.12 71 SER A N 1
ATOM 550 C CA . SER A 1 71 ? 3.868 0.809 -17.190 1.00 78.12 71 SER A CA 1
ATOM 551 C C . SER A 1 71 ? 4.883 0.841 -16.044 1.00 78.12 71 SER A C 1
ATOM 553 O O . SER A 1 71 ? 4.535 0.717 -14.870 1.00 78.12 71 SER A O 1
ATOM 555 N N . PHE A 1 72 ? 6.172 0.940 -16.383 1.00 76.88 72 PHE A N 1
ATOM 556 C CA . PHE A 1 72 ? 7.213 1.156 -15.380 1.00 76.88 72 PHE A CA 1
ATOM 557 C C . PHE A 1 72 ? 7.450 2.652 -15.186 1.00 76.88 72 PHE A C 1
ATOM 559 O O . PHE A 1 72 ? 7.943 3.334 -16.082 1.00 76.88 72 PHE A O 1
ATOM 566 N N . SER A 1 73 ? 7.152 3.143 -13.987 1.00 83.44 73 SER A N 1
ATOM 567 C CA . SER A 1 73 ? 7.599 4.453 -13.52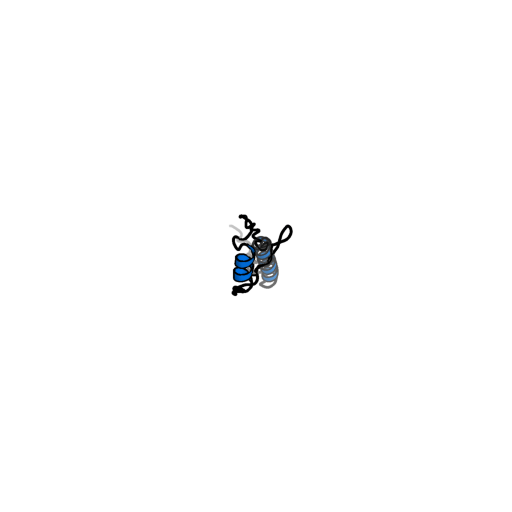7 1.00 83.44 73 SER A CA 1
ATOM 568 C C . SER A 1 73 ? 8.274 4.292 -12.175 1.00 83.44 73 SER A C 1
ATOM 570 O O . SER A 1 73 ? 7.691 3.731 -11.246 1.00 83.44 73 SER A O 1
ATOM 572 N N . ALA A 1 74 ? 9.506 4.786 -12.059 1.00 88.06 74 ALA A N 1
ATOM 573 C CA . ALA A 1 74 ? 10.187 4.845 -10.776 1.00 88.06 74 ALA A CA 1
ATOM 574 C C . ALA A 1 74 ? 9.424 5.784 -9.833 1.00 88.06 74 ALA A C 1
ATOM 576 O O . ALA A 1 74 ? 8.977 6.860 -10.232 1.00 88.06 74 ALA A O 1
ATOM 577 N N . THR A 1 75 ? 9.292 5.384 -8.572 1.00 87.56 75 THR A N 1
ATOM 578 C CA . THR A 1 75 ? 8.752 6.266 -7.537 1.00 87.56 75 THR A CA 1
ATOM 579 C C . THR A 1 75 ? 9.819 7.276 -7.143 1.00 87.56 75 THR A C 1
ATOM 581 O O . THR A 1 75 ? 10.932 6.895 -6.778 1.00 87.56 75 THR A O 1
ATOM 584 N N . VAL A 1 76 ? 9.479 8.561 -7.188 1.00 89.50 76 VAL A N 1
ATOM 585 C CA . VAL A 1 76 ? 10.347 9.632 -6.692 1.00 89.50 76 VAL A CA 1
ATOM 586 C C . VAL A 1 76 ? 10.062 9.828 -5.205 1.00 89.50 76 VAL A C 1
ATOM 588 O O . VAL A 1 76 ? 8.965 10.230 -4.830 1.00 89.50 76 VAL A O 1
ATOM 591 N N . GLY A 1 77 ? 11.035 9.526 -4.345 1.00 89.50 77 GLY A N 1
ATOM 592 C CA . GLY A 1 77 ? 10.868 9.630 -2.894 1.00 89.50 77 GLY A CA 1
ATOM 593 C C . GLY A 1 77 ? 9.944 8.546 -2.331 1.00 89.50 77 GLY A C 1
ATOM 594 O O . GLY A 1 77 ? 10.387 7.422 -2.102 1.00 89.50 77 GLY A O 1
ATOM 595 N N . ILE A 1 78 ? 8.672 8.883 -2.097 1.00 89.88 78 ILE A N 1
ATOM 596 C CA . ILE A 1 78 ? 7.665 8.013 -1.470 1.00 89.88 78 ILE A CA 1
ATOM 597 C C . ILE A 1 78 ? 6.329 8.089 -2.220 1.00 89.88 78 ILE A C 1
ATOM 599 O O . ILE A 1 78 ? 5.953 9.143 -2.725 1.00 89.88 78 ILE A O 1
ATOM 603 N N . GLY A 1 79 ? 5.607 6.969 -2.284 1.00 88.88 79 GLY A N 1
ATOM 604 C CA . GLY A 1 79 ? 4.232 6.906 -2.782 1.00 88.88 79 GLY A CA 1
ATOM 605 C C . GLY A 1 79 ? 3.303 6.341 -1.710 1.00 88.88 79 GLY A C 1
ATOM 606 O O . GLY A 1 79 ? 3.732 5.507 -0.913 1.00 88.88 79 GLY A O 1
ATOM 607 N N . PHE A 1 80 ? 2.046 6.788 -1.699 1.00 90.69 80 PHE A N 1
ATOM 608 C CA . PHE A 1 80 ? 1.02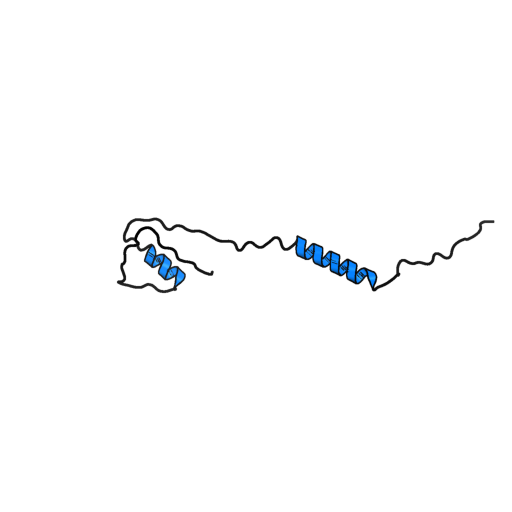3 6.341 -0.752 1.00 90.69 80 PHE A CA 1
ATOM 609 C C . PHE A 1 80 ? -0.226 5.866 -1.494 1.00 90.69 80 PHE A C 1
ATOM 611 O O . PHE A 1 80 ? -0.612 6.453 -2.503 1.00 90.69 80 PHE A O 1
ATOM 618 N N . THR A 1 81 ? -0.858 4.827 -0.958 1.00 90.44 81 THR A N 1
ATOM 619 C CA . THR A 1 81 ? -2.186 4.341 -1.349 1.00 90.44 81 THR A CA 1
ATOM 620 C C . THR A 1 81 ? -3.028 4.199 -0.085 1.00 90.44 81 THR A C 1
ATOM 622 O O . THR A 1 81 ? -2.484 3.875 0.974 1.00 90.44 81 THR A O 1
ATOM 625 N N . VAL A 1 82 ? -4.334 4.443 -0.182 1.00 90.94 82 VAL A N 1
ATOM 626 C CA . VAL A 1 82 ? -5.284 4.279 0.926 1.00 90.94 82 VAL A CA 1
ATOM 627 C C . VAL A 1 82 ? -6.340 3.292 0.469 1.00 90.94 82 VAL A C 1
ATOM 629 O O . VAL A 1 82 ? -7.117 3.602 -0.424 1.00 90.94 82 VAL A O 1
ATOM 632 N N . SER A 1 83 ? -6.349 2.113 1.079 1.00 86.12 83 SER A N 1
ATOM 633 C CA . SER A 1 83 ? -7.355 1.091 0.822 1.00 86.12 83 SER A CA 1
ATOM 634 C C . SER A 1 83 ? -8.416 1.131 1.913 1.00 86.12 83 SER A C 1
ATOM 636 O O . SER A 1 83 ? -8.084 0.970 3.090 1.00 86.12 83 SER A O 1
ATOM 638 N N . ASN A 1 84 ? -9.677 1.264 1.520 1.00 79.56 84 ASN A N 1
ATOM 639 C CA . ASN A 1 84 ? -10.802 0.990 2.405 1.00 79.56 84 ASN A CA 1
ATOM 640 C C . ASN A 1 84 ? -11.069 -0.515 2.320 1.00 79.56 84 ASN A C 1
ATOM 642 O O . ASN A 1 84 ? -11.672 -0.972 1.347 1.00 79.56 84 ASN A O 1
ATOM 646 N N . GLN A 1 85 ? -10.504 -1.277 3.260 1.00 64.25 85 GLN A N 1
ATOM 647 C CA . GLN A 1 85 ? -10.823 -2.699 3.413 1.00 64.25 85 GLN A CA 1
ATOM 648 C C . GLN A 1 85 ? -12.205 -2.886 4.031 1.00 64.25 85 GLN A C 1
ATOM 650 O O . GLN A 1 85 ? -12.590 -2.040 4.867 1.00 64.25 85 GLN A O 1
#

Organism: NCBI:txid931172

Sequence (85 aa):
MANYGGMHHDTTLQTLTGTRDALRASFKDLNEYYEPDLEELIHKTILVGDSGVGKTSLLVQFDQGKFHMGSFSATVGIGFTVSNQ

Secondary structure (DSSP, 8-state):
-----------TT--TTHHHHHHHHHHHHHHHHH----------------TTSSHHHHHHHHHHS---TT------S--------

Foldseek 3Di:
DDDDDDPPPPCVPPDPPVVVVVVVVVVVVVVVVVCPPPPPDDDDDDDDDDWPPCPVQVLCCVAPVDGDPPPDDTDDPDDDDDHDD

pLDDT: mean 75.76, std 16.81, range [41.56, 95.88]

InterPro domains:
  IPR001806 Small GTPase [PF00071] (44-82)
  IPR027417 P-loop containing nucleoside triphosphate hydrolase [G3DSA:3.40.50.300] (37-85)
  IPR027417 P-loop containing nucleoside triphosphate hydrolase [SSF52540] (41-82)

Radius of gyration: 33.4 Å; Cα contacts (8 Å, |Δi|>4): 19; chains: 1; bounding box: 68×16×95 Å